Protein AF-A0A8C4ZPI9-F1 (afdb_monomer)

Radius of gyration: 25.94 Å; Cα contacts (8 Å, |Δi|>4): 69; chains: 1; bounding box: 69×65×56 Å

Secondary structure (DSSP, 8-state):
---------------------------------HHHHHHHHHHHHHHHHHHHHHHHHHTT------------HHHHHHHHHHHHHH-TTT----HHHHHHHHHHTT-TTTS-TTTHHHHHHHHHT--THHHHHHHHHHHHHHHHHHTSPP-HHHHHHHHHHHHHHHHH-

Structure (mmCIF, N/CA/C/O backbone):
data_AF-A0A8C4ZPI9-F1
#
_entry.id   AF-A0A8C4ZPI9-F1
#
loop_
_atom_site.group_PDB
_atom_site.id
_atom_site.type_symbol
_atom_site.label_atom_id
_atom_site.label_alt_id
_atom_site.label_comp_id
_atom_site.label_asym_id
_atom_site.label_entity_id
_atom_site.label_seq_id
_atom_site.pdbx_PDB_ins_code
_atom_site.Cartn_x
_atom_site.Cartn_y
_atom_site.Cartn_z
_atom_site.occupancy
_atom_site.B_iso_or_equiv
_atom_site.auth_seq_id
_atom_site.auth_comp_id
_atom_site.auth_asym_id
_atom_site.auth_atom_id
_atom_site.pdbx_PDB_model_num
ATOM 1 N N . MET A 1 1 ? 50.785 47.739 4.468 1.00 39.62 1 MET A N 1
ATOM 2 C CA . MET A 1 1 ? 50.065 48.642 3.546 1.00 39.62 1 MET A CA 1
ATOM 3 C C . MET A 1 1 ? 48.692 48.016 3.333 1.00 39.62 1 MET A C 1
ATOM 5 O O . MET A 1 1 ? 48.556 47.141 2.500 1.00 39.62 1 MET A O 1
ATOM 9 N N . SER A 1 2 ? 47.737 48.141 4.254 1.00 35.47 2 SER A N 1
ATOM 10 C CA . SER A 1 2 ? 47.011 49.369 4.617 1.00 35.47 2 SER A CA 1
ATOM 11 C C . SER A 1 2 ? 46.510 50.093 3.370 1.00 35.47 2 SER A C 1
ATOM 13 O O . SER A 1 2 ? 47.282 50.813 2.748 1.00 35.47 2 SER A O 1
ATOM 15 N N . SER A 1 3 ? 45.250 49.878 2.986 1.00 37.28 3 SER A N 1
ATOM 16 C CA . SER A 1 3 ? 44.195 50.871 3.236 1.00 37.28 3 SER A CA 1
ATOM 17 C C . SER A 1 3 ? 42.906 50.576 2.458 1.00 37.28 3 SER A C 1
ATOM 19 O O . SER A 1 3 ? 42.863 50.458 1.240 1.00 37.28 3 SER A O 1
ATOM 21 N N . THR A 1 4 ? 41.869 50.477 3.276 1.00 39.00 4 THR A N 1
ATOM 22 C CA . THR A 1 4 ? 40.411 50.488 3.134 1.00 39.00 4 THR A CA 1
ATOM 23 C C . THR A 1 4 ? 39.796 51.657 2.355 1.00 39.00 4 THR A C 1
ATOM 25 O O . THR A 1 4 ? 40.323 52.766 2.407 1.00 39.00 4 THR A O 1
ATOM 28 N N . SER A 1 5 ? 38.573 51.431 1.830 1.00 45.94 5 SER A N 1
ATOM 29 C CA . SER A 1 5 ? 37.376 52.328 1.781 1.00 45.94 5 SER A CA 1
ATOM 30 C C . SER A 1 5 ? 36.630 52.174 0.438 1.00 45.94 5 SER A C 1
ATOM 32 O O . SER A 1 5 ? 37.282 52.014 -0.578 1.00 45.94 5 SER A O 1
ATOM 34 N N . LYS A 1 6 ? 35.297 52.236 0.290 1.00 44.09 6 LYS A N 1
ATOM 35 C CA . LYS A 1 6 ? 34.184 52.720 1.127 1.00 44.09 6 LYS A CA 1
ATOM 36 C C . LYS A 1 6 ? 32.854 52.267 0.468 1.00 44.09 6 LYS A C 1
ATOM 38 O O . LYS A 1 6 ? 32.765 52.393 -0.743 1.00 44.09 6 LYS A O 1
ATOM 43 N N . LYS A 1 7 ? 31.844 51.902 1.287 1.00 39.88 7 LYS A N 1
ATOM 44 C CA . LYS A 1 7 ? 30.442 52.430 1.296 1.00 39.88 7 LYS A CA 1
ATOM 45 C C . LYS A 1 7 ? 29.579 52.174 0.034 1.00 39.88 7 LYS A C 1
ATOM 47 O O . LYS A 1 7 ? 30.006 52.454 -1.067 1.00 39.88 7 LYS A O 1
ATOM 52 N N . GLN A 1 8 ? 28.349 51.654 0.097 1.00 42.94 8 GLN A N 1
ATOM 53 C CA . GLN A 1 8 ? 27.103 52.215 0.668 1.00 42.94 8 GLN A CA 1
ATOM 54 C C . GLN A 1 8 ? 26.006 51.137 0.381 1.00 42.94 8 GLN A C 1
ATOM 56 O O . GLN A 1 8 ? 26.037 50.574 -0.704 1.00 42.94 8 GLN A O 1
ATOM 61 N N . GLN A 1 9 ? 25.196 50.593 1.303 1.00 37.41 9 GLN A N 1
ATOM 62 C CA . GLN A 1 9 ? 24.067 51.128 2.094 1.00 37.41 9 GLN A CA 1
ATOM 63 C C . GLN A 1 9 ? 22.681 51.025 1.403 1.00 37.41 9 GLN A C 1
ATOM 65 O O . GLN A 1 9 ? 22.483 51.610 0.346 1.00 37.41 9 GLN A O 1
ATOM 70 N N . GLY A 1 10 ? 21.724 50.379 2.097 1.00 30.84 10 GLY A N 1
ATOM 71 C CA . GLY A 1 10 ? 20.257 50.476 1.917 1.00 30.84 10 GLY A CA 1
ATOM 72 C C . GLY A 1 10 ? 19.647 49.552 0.851 1.00 30.84 10 GLY A C 1
ATOM 73 O O . GLY A 1 10 ? 20.313 49.207 -0.109 1.00 30.84 10 GLY A O 1
ATOM 74 N N . ASN A 1 11 ? 18.390 49.112 0.906 1.00 33.81 11 ASN A N 1
ATOM 75 C CA . ASN A 1 11 ? 17.305 49.213 1.881 1.00 33.81 11 ASN A CA 1
ATOM 76 C C . ASN A 1 11 ? 16.241 48.160 1.482 1.00 33.81 11 ASN A C 1
ATOM 78 O O . ASN A 1 11 ? 16.213 47.684 0.350 1.00 33.81 11 ASN A O 1
ATOM 82 N N . VAL A 1 12 ? 15.392 47.812 2.438 1.00 37.06 12 VAL A N 1
ATOM 83 C CA . VAL A 1 12 ? 14.260 46.885 2.376 1.00 37.06 12 VAL A CA 1
ATOM 84 C C . VAL A 1 12 ? 13.116 47.466 1.520 1.00 37.06 12 VAL A C 1
ATOM 86 O O . VAL A 1 12 ? 12.968 48.683 1.449 1.00 37.06 12 VAL A O 1
ATOM 89 N N . GLU A 1 13 ? 12.267 46.576 0.982 1.00 35.03 13 GLU A N 1
ATOM 90 C CA . GLU A 1 13 ? 10.788 46.665 1.035 1.00 35.03 13 GLU A CA 1
ATOM 91 C C . GLU A 1 13 ? 9.986 46.658 -0.299 1.00 35.03 13 GLU A C 1
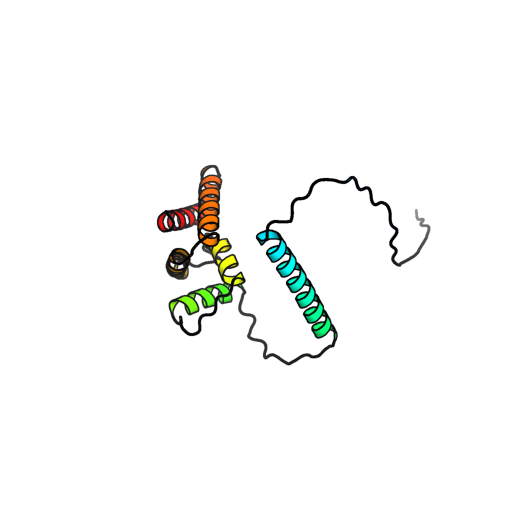ATOM 93 O O . GLU A 1 13 ? 10.049 47.566 -1.116 1.00 35.03 13 GLU A O 1
ATOM 98 N N . SER A 1 14 ? 9.156 45.607 -0.416 1.00 32.19 14 SER A N 1
ATOM 99 C CA . SER A 1 14 ? 7.758 45.551 -0.898 1.00 32.19 14 SER A CA 1
ATOM 100 C C . SER A 1 14 ? 7.319 45.819 -2.353 1.00 32.19 14 SER A C 1
ATOM 102 O O . SER A 1 14 ? 7.443 46.903 -2.898 1.00 32.19 14 SER A O 1
ATOM 104 N N . ARG A 1 15 ? 6.567 44.813 -2.846 1.00 37.69 15 ARG A N 1
ATOM 105 C CA . ARG A 1 15 ? 5.219 44.853 -3.478 1.00 37.69 15 ARG A CA 1
ATOM 106 C C . ARG A 1 15 ? 4.943 45.812 -4.653 1.00 37.69 15 ARG A C 1
ATOM 108 O O . ARG A 1 15 ? 4.785 47.005 -4.448 1.00 37.69 15 ARG A O 1
ATOM 115 N N . ASN A 1 16 ? 4.629 45.231 -5.818 1.00 34.44 16 ASN A N 1
ATOM 116 C CA . ASN A 1 16 ? 3.371 45.384 -6.597 1.00 34.44 16 ASN A CA 1
ATOM 117 C C . ASN A 1 16 ? 3.581 44.760 -7.992 1.00 34.44 16 ASN A C 1
ATOM 119 O O . ASN A 1 16 ? 4.588 45.021 -8.634 1.00 34.44 16 ASN A O 1
ATOM 123 N N . ILE A 1 17 ? 2.809 43.751 -8.409 1.00 44.47 17 ILE A N 1
ATOM 124 C CA . ILE A 1 17 ? 1.539 43.859 -9.164 1.00 44.47 17 ILE A CA 1
ATOM 125 C C . ILE A 1 17 ? 1.607 44.861 -10.329 1.00 44.47 17 ILE A C 1
ATOM 127 O O . ILE A 1 17 ? 1.463 46.056 -10.106 1.00 44.47 17 ILE A O 1
ATOM 131 N N . MET A 1 18 ? 1.716 44.346 -11.561 1.00 42.72 18 MET A N 1
ATOM 132 C CA . MET A 1 18 ? 1.189 44.942 -12.806 1.00 42.72 18 MET A CA 1
ATOM 133 C C . MET A 1 18 ? 1.286 43.851 -13.897 1.00 42.72 18 MET A C 1
ATOM 135 O O . MET A 1 18 ? 2.379 43.414 -14.234 1.00 42.72 18 MET A O 1
ATOM 139 N N . CYS A 1 19 ? 0.204 43.126 -14.189 1.00 32.53 1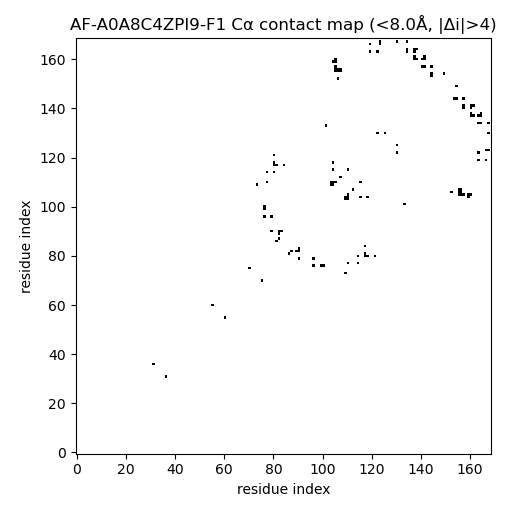9 CYS A N 1
ATOM 140 C CA . CYS A 1 19 ? -0.684 43.339 -15.341 1.00 32.53 19 CYS A CA 1
ATOM 141 C C . CYS A 1 19 ? 0.042 43.359 -16.696 1.00 32.53 19 CYS A C 1
ATOM 143 O O . CYS A 1 19 ? 0.805 44.286 -16.946 1.00 32.53 19 CYS A O 1
ATOM 145 N N . CYS A 1 20 ? -0.252 42.358 -17.539 1.00 29.42 20 CYS A N 1
ATOM 146 C CA . CYS A 1 20 ? -0.268 42.340 -19.014 1.00 29.42 20 CYS A CA 1
ATOM 147 C C . CYS A 1 20 ? -0.056 40.879 -19.465 1.00 29.42 20 CYS A C 1
ATOM 149 O O . CYS A 1 20 ? 0.869 40.242 -18.990 1.00 29.42 20 CYS A O 1
ATOM 151 N N . GLN A 1 21 ? -0.819 40.238 -20.340 1.00 34.59 21 GLN A N 1
ATOM 152 C CA . GLN A 1 21 ? -1.933 40.622 -21.189 1.00 34.59 21 GLN A CA 1
ATOM 153 C C . GLN A 1 21 ? -2.743 39.343 -21.438 1.00 34.59 21 GLN A C 1
ATOM 155 O O . GLN A 1 21 ? -2.190 38.262 -21.626 1.00 34.59 21 GLN A O 1
ATOM 160 N N . VAL A 1 22 ? -4.060 39.502 -21.413 1.00 37.03 22 VAL A N 1
ATOM 161 C CA . VAL A 1 22 ? -5.020 38.593 -22.033 1.00 37.03 22 VAL A CA 1
ATOM 162 C C . VAL A 1 22 ? -4.767 38.584 -23.539 1.00 37.03 22 VAL A C 1
ATOM 164 O O . VAL A 1 22 ? -4.832 39.632 -24.178 1.00 37.03 22 VAL A O 1
ATOM 167 N N . THR A 1 23 ? -4.524 37.406 -24.097 1.00 31.20 23 THR A N 1
ATOM 168 C CA . THR A 1 23 ? -4.734 37.114 -25.515 1.00 31.20 23 THR A CA 1
ATOM 169 C C . THR A 1 23 ? -5.591 35.857 -25.603 1.00 31.20 23 THR A C 1
ATOM 171 O O . THR A 1 23 ? -5.102 34.741 -25.450 1.00 31.20 23 THR A O 1
ATOM 174 N N . GLU A 1 24 ? -6.895 36.053 -25.806 1.00 42.59 24 GLU A N 1
ATOM 175 C CA . GLU A 1 24 ? -7.757 35.028 -26.399 1.00 42.59 24 GLU A CA 1
ATOM 176 C C . GLU A 1 24 ? -7.407 34.891 -27.888 1.00 42.59 24 GLU A C 1
ATOM 178 O O . GLU A 1 24 ? -7.085 35.883 -28.552 1.00 42.59 24 GLU A O 1
ATOM 183 N N . PRO A 1 25 ? -7.502 33.671 -28.430 1.00 38.47 25 PRO A N 1
ATOM 184 C CA . PRO A 1 25 ? -8.555 33.481 -29.415 1.00 38.47 25 PRO A CA 1
ATOM 185 C C . PRO A 1 25 ? -9.445 32.273 -29.109 1.00 38.47 25 PRO A C 1
ATOM 187 O O . PRO A 1 25 ? -9.077 31.335 -28.408 1.00 38.47 25 PRO A O 1
ATOM 190 N N . ALA A 1 26 ? -10.653 32.394 -29.641 1.00 33.56 26 ALA A N 1
ATOM 191 C CA . ALA A 1 26 ? -11.852 31.625 -29.377 1.00 33.56 26 ALA A CA 1
ATOM 192 C C . ALA A 1 26 ? -11.914 30.248 -30.075 1.00 33.56 26 ALA A C 1
ATOM 194 O O . ALA A 1 26 ? -11.200 30.005 -31.044 1.00 33.56 26 ALA A O 1
ATOM 195 N N . GLN A 1 27 ? -12.933 29.479 -29.648 1.00 31.62 27 GLN A N 1
ATOM 196 C CA . GLN A 1 27 ? -13.556 28.287 -30.270 1.00 31.62 27 GLN A CA 1
ATOM 197 C C . GLN A 1 27 ? -12.764 26.983 -30.035 1.00 31.62 27 GLN A C 1
ATOM 199 O O . GLN A 1 27 ? -11.594 26.900 -30.363 1.00 31.62 27 GLN A O 1
ATOM 204 N N . GLU A 1 28 ? -13.279 25.947 -29.372 1.00 31.47 28 GLU A N 1
ATOM 205 C CA . GLU A 1 28 ? -14.561 25.244 -29.526 1.00 31.47 28 GLU A CA 1
ATOM 206 C C . GLU A 1 28 ? -15.025 24.647 -28.179 1.00 31.47 28 GLU A C 1
ATOM 208 O O . GLU A 1 28 ? -14.227 24.389 -27.279 1.00 31.47 28 GLU A O 1
ATOM 213 N N . GLY A 1 29 ? -16.336 24.448 -28.030 1.00 40.41 29 GLY A N 1
ATOM 214 C CA . GLY A 1 29 ? -16.949 23.919 -26.814 1.00 40.41 29 GLY A CA 1
ATOM 215 C C . GLY A 1 29 ? -16.589 22.462 -26.531 1.00 40.41 29 GLY A C 1
ATOM 216 O O . GLY A 1 29 ? -17.125 21.560 -27.164 1.00 40.41 29 GLY A O 1
ATOM 217 N N . GLU A 1 30 ? -15.796 22.235 -25.489 1.00 37.84 30 GLU A N 1
ATOM 218 C CA . GLU A 1 30 ? -15.890 21.016 -24.693 1.00 37.84 30 GLU A CA 1
ATOM 219 C C . GLU A 1 30 ? -16.433 21.422 -23.319 1.00 37.84 30 GLU A C 1
ATOM 221 O O . GLU A 1 30 ? -15.744 22.026 -22.498 1.00 37.84 30 GLU A O 1
ATOM 226 N N . GLU A 1 31 ? -17.723 21.169 -23.091 1.00 43.31 31 GLU A N 1
ATOM 227 C CA . GLU A 1 31 ? -18.285 21.121 -21.743 1.00 43.31 31 GLU A CA 1
ATOM 228 C C . GLU A 1 31 ? -17.385 20.189 -20.913 1.00 43.31 31 GLU A C 1
ATOM 230 O O . GLU A 1 31 ? -17.353 18.997 -21.228 1.00 43.31 31 GLU A O 1
ATOM 235 N N . PRO A 1 32 ? -16.641 20.663 -19.888 1.00 41.03 32 PRO A N 1
ATOM 236 C CA . PRO A 1 32 ? -15.738 19.786 -19.161 1.00 41.03 32 PRO A CA 1
ATOM 237 C C . PRO A 1 32 ? -16.535 18.606 -18.621 1.00 41.03 32 PRO A C 1
ATOM 239 O O . PRO A 1 32 ? -17.563 18.801 -17.953 1.00 41.03 32 PRO A O 1
ATOM 242 N N . ASN A 1 33 ? -16.061 17.401 -18.956 1.00 54.34 33 ASN A N 1
ATOM 243 C CA . ASN A 1 33 ? -16.637 16.122 -18.564 1.00 54.34 33 ASN A CA 1
ATOM 244 C C . ASN A 1 33 ? -17.120 16.213 -17.099 1.00 54.34 33 ASN A C 1
ATOM 246 O O . ASN A 1 33 ? -16.381 16.729 -16.249 1.00 54.34 33 ASN A O 1
ATOM 250 N N . PRO A 1 34 ? -18.341 15.756 -16.754 1.00 53.09 34 PRO A N 1
ATOM 251 C CA . PRO A 1 34 ? -18.882 15.835 -15.393 1.00 53.09 34 PRO A CA 1
ATOM 252 C C . PRO A 1 34 ? -17.921 15.339 -14.297 1.00 53.09 34 PRO A C 1
ATOM 254 O O . PRO A 1 34 ? -18.015 15.768 -13.145 1.00 53.09 34 PRO A O 1
ATOM 257 N N . GLU A 1 35 ? -16.956 14.482 -14.628 1.00 50.09 35 GLU A N 1
ATOM 258 C CA . GLU A 1 35 ? -15.888 14.066 -13.722 1.00 50.09 35 GLU A CA 1
ATOM 259 C C . GLU A 1 35 ? -14.864 15.176 -13.404 1.00 50.09 35 GLU A C 1
ATOM 261 O O . GLU A 1 35 ? -14.505 15.367 -12.238 1.00 50.09 35 GLU A O 1
ATOM 266 N N . GLU A 1 36 ? -14.472 15.991 -14.382 1.00 49.31 36 GLU A N 1
ATOM 267 C CA . GLU A 1 36 ? -13.538 17.110 -14.211 1.00 49.31 36 GLU A CA 1
ATOM 268 C C . GLU A 1 36 ? -14.160 18.272 -13.434 1.00 49.31 36 GLU A C 1
ATOM 270 O O . GLU A 1 36 ? -13.525 18.821 -12.526 1.00 49.31 36 GLU A O 1
ATOM 275 N N . ARG A 1 37 ? -15.444 18.576 -13.681 1.00 52.31 37 ARG A N 1
ATOM 276 C CA . ARG A 1 37 ? -16.207 19.562 -12.891 1.00 52.31 37 ARG A CA 1
ATOM 277 C C . ARG A 1 37 ? -16.281 19.156 -11.416 1.00 52.31 37 ARG A C 1
ATOM 279 O O . ARG A 1 37 ? -16.017 19.978 -10.538 1.00 52.31 37 ARG A O 1
ATOM 286 N N . ARG A 1 38 ? -16.522 17.870 -11.122 1.00 59.88 38 ARG A N 1
ATOM 287 C CA . ARG A 1 38 ? -16.523 17.333 -9.744 1.00 59.88 38 ARG A CA 1
ATOM 288 C C . ARG A 1 38 ? -15.137 17.380 -9.105 1.00 59.88 38 ARG A C 1
ATOM 290 O O . ARG A 1 38 ? -15.021 17.584 -7.895 1.00 59.88 38 ARG A O 1
ATOM 297 N N . VAL A 1 39 ? -14.072 17.178 -9.878 1.00 60.09 39 VAL A N 1
ATOM 298 C CA . VAL A 1 39 ? -12.690 17.281 -9.388 1.00 60.09 39 VAL A CA 1
ATOM 299 C C . VAL A 1 39 ? -12.326 18.734 -9.070 1.00 60.09 39 VAL A C 1
ATOM 301 O O . VAL A 1 39 ? -11.750 18.986 -8.007 1.00 60.09 39 VAL A O 1
ATOM 304 N N . LEU A 1 40 ? -12.692 19.690 -9.925 1.00 49.75 40 LEU A N 1
ATOM 305 C CA . LEU A 1 40 ? -12.471 21.122 -9.703 1.00 49.75 40 LEU A CA 1
ATOM 306 C C . LEU A 1 40 ? -13.265 21.633 -8.496 1.00 49.75 40 LEU A C 1
ATOM 308 O O . LEU A 1 40 ? -12.687 22.267 -7.612 1.00 49.75 40 LEU A O 1
ATOM 312 N N . GLU A 1 41 ? -14.536 21.254 -8.366 1.00 64.38 41 GLU A N 1
ATOM 313 C CA . GLU A 1 41 ? -15.377 21.608 -7.217 1.00 64.38 41 GLU A CA 1
ATOM 314 C C . GLU A 1 41 ? -14.791 21.077 -5.895 1.0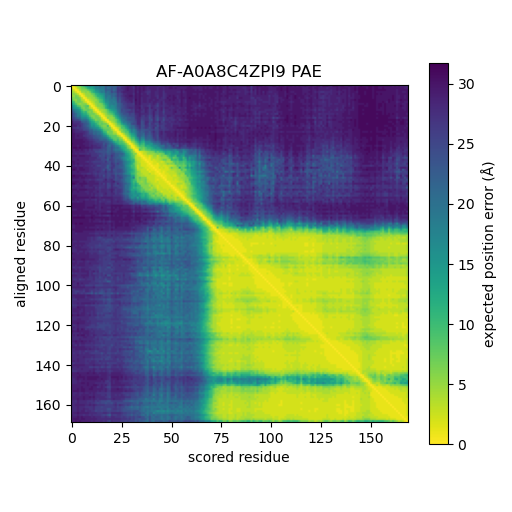0 64.38 41 GLU A C 1
ATOM 316 O O . GLU A 1 41 ? -14.692 21.792 -4.890 1.00 64.38 41 GLU A O 1
ATOM 321 N N . ARG A 1 42 ? -14.295 19.832 -5.896 1.00 61.66 42 ARG A N 1
ATOM 322 C CA . ARG A 1 42 ? -13.606 19.238 -4.737 1.00 61.66 42 ARG A CA 1
ATOM 323 C C . ARG A 1 42 ? -12.299 19.961 -4.406 1.00 61.66 42 ARG A C 1
ATOM 325 O O . ARG A 1 42 ? -11.979 20.095 -3.222 1.00 61.66 42 ARG A O 1
ATOM 332 N N . LYS A 1 43 ? -11.544 20.427 -5.408 1.00 65.69 43 LYS A N 1
ATOM 333 C CA . LYS A 1 43 ? -10.315 21.219 -5.215 1.00 65.69 43 LYS A CA 1
ATOM 334 C C . LYS A 1 43 ? -10.632 22.587 -4.601 1.00 65.69 43 LYS A C 1
ATOM 336 O O . LYS A 1 43 ? -10.025 22.929 -3.588 1.00 65.69 43 LYS A O 1
ATOM 341 N N . LEU A 1 44 ? -11.631 23.302 -5.116 1.00 65.88 44 LEU A N 1
ATOM 342 C CA . LEU A 1 44 ? -12.088 24.600 -4.597 1.00 65.88 44 LEU A CA 1
ATOM 343 C C . LEU A 1 44 ? -12.596 24.497 -3.149 1.00 65.88 44 LEU A C 1
ATOM 345 O O . LEU A 1 44 ? -12.181 25.268 -2.284 1.00 65.88 44 LEU A O 1
ATOM 349 N N . LYS A 1 45 ? -13.385 23.464 -2.825 1.00 69.19 45 LYS A N 1
ATOM 350 C CA . LYS A 1 45 ? -13.838 23.195 -1.446 1.00 69.19 45 LYS A CA 1
ATOM 351 C C . LYS A 1 45 ? -12.680 22.870 -0.497 1.00 69.19 45 LYS A C 1
ATOM 353 O O . LYS A 1 45 ? -12.724 23.210 0.686 1.00 69.19 45 LYS A O 1
ATOM 358 N N . LYS A 1 46 ? -11.631 22.213 -1.001 1.00 66.81 46 LYS A N 1
ATOM 359 C CA . LYS A 1 46 ? -10.420 21.891 -0.233 1.00 66.81 46 LYS A CA 1
ATOM 360 C C . LYS A 1 46 ? -9.556 23.128 0.029 1.00 66.81 46 LYS A C 1
ATOM 362 O O . LYS A 1 46 ? -8.978 23.208 1.110 1.00 66.81 46 LYS A O 1
ATOM 367 N N . ILE A 1 47 ? -9.496 24.071 -0.914 1.00 65.69 47 ILE A N 1
ATOM 368 C CA . ILE A 1 47 ? -8.804 25.360 -0.755 1.00 65.69 47 ILE A CA 1
ATOM 369 C C . ILE A 1 47 ? -9.529 26.211 0.292 1.00 65.69 47 ILE A C 1
ATOM 371 O O . ILE A 1 47 ? -8.916 26.555 1.299 1.00 65.69 47 ILE A O 1
ATOM 375 N N . ARG A 1 48 ? -10.851 26.390 0.163 1.00 65.81 48 ARG A N 1
ATOM 376 C CA . ARG A 1 48 ? -11.653 27.168 1.123 1.00 65.81 48 ARG A CA 1
ATOM 377 C C . ARG A 1 48 ? -11.546 26.633 2.554 1.00 65.81 48 ARG A C 1
ATOM 379 O O . ARG A 1 48 ? -11.278 27.377 3.488 1.00 65.81 48 ARG A O 1
ATOM 386 N N . ARG A 1 49 ? -11.625 25.308 2.726 1.00 69.38 49 ARG A N 1
ATOM 387 C CA . ARG A 1 49 ? -11.471 24.663 4.044 1.00 69.38 49 ARG A CA 1
ATOM 388 C C . ARG A 1 49 ? -10.054 24.799 4.619 1.00 69.38 49 ARG A C 1
ATOM 390 O O . ARG A 1 49 ? -9.874 24.736 5.835 1.00 69.38 49 ARG A O 1
ATOM 397 N N . LYS A 1 50 ? -9.032 24.922 3.763 1.00 74.00 50 LYS A N 1
ATOM 398 C CA . LYS A 1 50 ? -7.642 25.159 4.181 1.00 74.00 50 LYS A CA 1
ATOM 399 C C . LYS A 1 50 ? -7.460 26.605 4.646 1.00 74.00 50 LYS A C 1
ATOM 401 O O . LYS A 1 50 ? -6.779 26.805 5.646 1.00 74.00 50 LYS A O 1
ATOM 406 N N . GLU A 1 51 ? -8.096 27.562 3.977 1.00 66.44 51 GLU A N 1
ATOM 407 C CA . GLU A 1 51 ? -8.087 28.985 4.339 1.00 66.44 51 GLU A CA 1
ATOM 408 C C . GLU A 1 51 ? -8.862 29.252 5.631 1.00 66.44 51 GLU A C 1
ATOM 410 O O . GLU A 1 51 ? -8.313 29.871 6.536 1.00 66.44 51 GLU A O 1
ATOM 415 N N . GLU A 1 52 ? -10.060 28.686 5.794 1.00 65.94 52 GLU A N 1
ATOM 416 C CA . GLU A 1 52 ? -10.838 28.774 7.043 1.00 65.94 52 GLU A CA 1
ATOM 417 C C . GLU A 1 52 ? -10.056 28.184 8.229 1.00 65.94 52 GLU A C 1
ATOM 419 O O . GLU A 1 52 ? -9.959 28.775 9.301 1.00 65.94 52 GLU A O 1
ATOM 424 N N . LYS A 1 53 ? -9.413 27.026 8.032 1.00 66.00 53 LYS A N 1
ATOM 425 C CA . LYS A 1 53 ? -8.584 26.394 9.070 1.00 66.00 53 LYS A CA 1
ATOM 426 C C . LYS A 1 53 ? -7.287 27.165 9.351 1.00 66.00 53 LYS A C 1
ATOM 428 O O . LYS A 1 53 ? -6.741 27.023 10.443 1.00 66.00 53 LYS A O 1
ATOM 433 N N . ALA A 1 54 ? -6.768 27.923 8.386 1.00 65.38 54 ALA A N 1
ATOM 434 C CA . ALA A 1 54 ? -5.616 28.798 8.585 1.00 65.38 54 ALA A CA 1
ATOM 435 C C . ALA A 1 54 ? -6.007 30.059 9.372 1.00 65.38 54 ALA A C 1
ATOM 437 O O . ALA A 1 54 ? -5.282 30.430 10.289 1.00 65.38 54 ALA A O 1
ATOM 438 N N . GLN A 1 55 ? -7.180 30.636 9.094 1.00 61.25 55 GLN A N 1
ATOM 439 C CA . GLN A 1 55 ? -7.728 31.783 9.827 1.00 61.25 55 GLN A CA 1
ATOM 440 C C . GLN A 1 55 ? -8.027 31.426 11.293 1.00 61.25 55 GLN A C 1
ATOM 442 O O . GLN A 1 55 ? -7.510 32.077 12.195 1.00 61.25 55 GLN A O 1
ATOM 447 N N . LEU A 1 56 ? -8.679 30.285 11.548 1.00 60.69 56 LEU A N 1
ATOM 448 C CA . LEU A 1 56 ? -8.938 29.797 12.915 1.00 60.69 56 LEU A CA 1
ATOM 449 C C . LEU A 1 56 ? -7.662 29.483 13.720 1.00 60.69 56 LEU A C 1
ATOM 451 O O . LEU A 1 56 ? -7.685 29.464 14.948 1.00 60.69 56 LEU A O 1
ATOM 455 N N . LYS A 1 57 ? -6.545 29.190 13.040 1.00 59.75 57 LYS A N 1
ATOM 456 C CA . LYS A 1 57 ? -5.232 29.013 13.680 1.00 59.75 57 LYS A CA 1
ATOM 457 C C . LYS A 1 57 ? -4.524 30.341 13.952 1.00 59.75 57 LYS A C 1
ATOM 459 O O . LYS A 1 57 ? -3.727 30.391 14.883 1.00 59.75 57 LYS A O 1
ATOM 464 N N . ALA A 1 58 ? -4.790 31.375 13.155 1.00 58.28 58 ALA A N 1
ATOM 465 C CA . ALA A 1 58 ? -4.249 32.717 13.358 1.00 58.28 58 ALA A CA 1
ATOM 466 C C . ALA A 1 58 ? -4.932 33.441 14.535 1.00 58.28 58 ALA A C 1
ATOM 468 O O . ALA A 1 58 ? -4.284 34.220 15.223 1.00 58.28 58 ALA A O 1
ATOM 469 N N . GLU A 1 59 ? -6.195 33.121 14.831 1.00 56.75 59 GLU A N 1
ATOM 470 C CA . GLU A 1 59 ? -6.994 33.732 15.910 1.00 56.75 59 GLU A CA 1
ATOM 471 C C . GLU A 1 59 ? -6.746 33.144 17.318 1.00 56.75 59 GLU A C 1
ATOM 473 O O . GLU A 1 59 ? -7.533 33.350 18.238 1.00 56.75 59 GLU A O 1
ATOM 478 N N . GLY A 1 60 ? -5.640 32.421 17.527 1.00 54.59 60 GLY A N 1
ATOM 479 C CA . GLY A 1 60 ? -5.084 32.214 18.872 1.00 54.59 60 GLY A CA 1
ATOM 480 C C . GLY A 1 60 ? -5.937 31.421 19.872 1.00 54.59 60 GLY A C 1
ATOM 481 O O . GLY A 1 60 ? -5.704 31.525 21.073 1.00 54.59 60 GLY A O 1
ATOM 482 N N . LYS A 1 61 ? -6.898 30.597 19.433 1.00 47.34 61 LYS A N 1
ATOM 483 C CA . LYS A 1 61 ? -7.643 29.705 20.339 1.00 47.34 61 LYS A CA 1
ATOM 484 C C . LYS A 1 61 ? -6.950 28.348 20.463 1.00 47.34 61 LYS A C 1
ATOM 486 O O . LYS A 1 61 ? -7.320 27.365 19.819 1.00 47.34 61 LYS A O 1
ATOM 491 N N . THR A 1 62 ? -5.918 28.290 21.298 1.00 45.38 62 THR A N 1
ATOM 492 C CA . THR A 1 62 ? -5.289 27.038 21.733 1.00 45.38 62 THR A CA 1
ATOM 493 C C . THR A 1 62 ? -6.245 26.280 22.650 1.00 45.38 62 THR A C 1
ATOM 495 O O . THR A 1 62 ? -6.269 26.490 23.857 1.00 45.38 62 THR A O 1
ATOM 498 N N . VAL A 1 63 ? -7.048 25.381 22.077 1.00 51.16 63 VAL A N 1
ATOM 499 C CA . VAL A 1 63 ? -7.591 24.262 22.853 1.00 51.16 63 VAL A CA 1
ATOM 500 C C . VAL A 1 63 ? -6.415 23.345 23.146 1.00 51.16 63 VAL A C 1
ATOM 502 O O . VAL A 1 63 ? -5.837 22.759 22.226 1.00 51.16 63 VAL A O 1
ATOM 505 N N . GLU A 1 64 ? -6.056 23.271 24.421 1.00 47.53 64 GLU A N 1
ATOM 506 C CA . GLU A 1 64 ? -5.081 22.347 24.979 1.00 47.53 64 GLU A CA 1
ATOM 507 C C . GLU A 1 64 ? -5.523 20.911 24.667 1.00 47.53 64 GLU A C 1
ATOM 509 O O . GLU A 1 64 ? -6.317 20.288 25.367 1.00 47.53 64 GLU A O 1
ATOM 514 N N . LYS A 1 65 ? -5.068 20.390 23.527 1.00 49.06 65 LYS A N 1
ATOM 515 C CA . LYS A 1 65 ? -5.072 18.956 23.285 1.00 49.06 65 LYS A CA 1
ATOM 516 C C . LYS A 1 65 ? -3.831 18.420 23.962 1.00 49.06 65 LYS A C 1
ATOM 518 O O . LYS A 1 65 ? -2.731 18.683 23.479 1.00 49.06 65 LYS A O 1
ATOM 523 N N . VAL A 1 66 ? -4.051 17.678 25.047 1.00 45.19 66 VAL A N 1
ATOM 524 C CA . VAL A 1 66 ? -3.092 16.749 25.653 1.00 45.19 66 VAL A CA 1
ATOM 525 C C . VAL A 1 66 ? -2.255 16.152 24.531 1.00 45.19 66 VAL A C 1
ATOM 527 O O . VAL A 1 66 ? -2.791 15.478 23.649 1.00 45.19 66 VAL A O 1
ATOM 530 N N . ALA A 1 67 ? -0.975 16.513 24.497 1.00 45.78 67 ALA A N 1
ATOM 531 C CA . ALA A 1 67 ? -0.065 16.058 23.468 1.00 45.78 67 ALA A CA 1
ATOM 532 C C . ALA A 1 67 ? 0.088 14.543 23.641 1.00 45.78 67 ALA A C 1
ATOM 534 O O . ALA A 1 67 ? 0.646 14.124 24.656 1.00 45.78 67 ALA A O 1
ATOM 535 N N . PRO A 1 68 ? -0.391 13.701 22.703 1.00 52.12 68 PRO A N 1
ATOM 536 C CA . PRO A 1 68 ? 0.103 12.344 22.685 1.00 52.12 68 PRO A CA 1
ATOM 537 C C . PRO A 1 68 ? 1.597 12.469 22.395 1.00 52.12 68 PRO A C 1
ATOM 539 O O . PRO A 1 68 ? 2.006 13.184 21.471 1.00 52.12 68 PRO A O 1
ATOM 542 N N . GLU A 1 69 ? 2.387 11.837 23.254 1.00 48.38 69 GLU A N 1
ATOM 543 C CA . GLU A 1 69 ? 3.803 11.544 23.077 1.00 48.38 69 GLU A CA 1
ATOM 544 C C . GLU A 1 69 ? 4.128 11.389 21.589 1.00 48.38 69 GLU A C 1
ATOM 546 O O . GLU A 1 69 ? 3.335 10.797 20.859 1.00 48.38 69 GLU A O 1
ATOM 551 N N . LYS A 1 70 ? 5.222 11.993 21.104 1.00 52.28 70 LYS A N 1
ATOM 552 C CA . LYS A 1 70 ? 5.581 12.032 19.674 1.00 52.28 70 LYS A CA 1
ATOM 553 C C . LYS A 1 70 ? 5.770 10.609 19.123 1.00 52.28 70 LYS A C 1
ATOM 555 O O . LYS A 1 70 ? 6.892 10.145 18.949 1.00 52.28 70 LYS A O 1
ATOM 560 N N . VAL A 1 71 ? 4.676 9.915 18.824 1.00 55.97 71 VAL A N 1
ATOM 561 C CA . VAL A 1 71 ? 4.689 8.608 18.185 1.00 55.97 71 VAL A CA 1
ATOM 562 C C . VAL A 1 71 ? 5.235 8.843 16.788 1.00 55.97 71 VAL A C 1
ATOM 564 O O . VAL A 1 71 ? 4.698 9.655 16.028 1.00 55.97 71 VAL A O 1
ATOM 567 N N . LEU A 1 72 ? 6.344 8.173 16.475 1.00 72.06 72 LEU A N 1
ATOM 568 C CA . LEU A 1 72 ? 6.998 8.286 15.178 1.00 72.06 72 LEU A CA 1
ATOM 569 C C . LEU A 1 72 ? 5.969 8.038 14.061 1.00 72.06 72 LEU A C 1
ATOM 571 O O . LEU A 1 72 ? 5.142 7.130 14.194 1.00 72.06 72 LEU A O 1
ATOM 575 N N . PRO A 1 73 ? 5.999 8.806 12.955 1.00 72.56 73 PRO A N 1
ATOM 576 C CA . PRO A 1 73 ? 5.010 8.676 11.891 1.00 72.56 73 PRO A CA 1
ATOM 577 C C . PRO A 1 73 ? 4.838 7.239 11.384 1.00 72.56 73 PRO A C 1
ATOM 579 O O . PRO A 1 73 ? 3.705 6.846 11.122 1.00 72.56 73 PRO A O 1
ATOM 582 N N . SER A 1 74 ? 5.933 6.465 11.314 1.00 77.06 74 SER A N 1
ATOM 583 C CA . SER A 1 74 ? 5.958 5.045 10.933 1.00 77.06 74 SER A CA 1
ATOM 584 C C . SER A 1 74 ? 5.142 4.164 11.876 1.00 77.06 74 SER A C 1
ATOM 586 O O . SER A 1 74 ? 4.289 3.421 11.404 1.00 77.06 74 SER A O 1
ATOM 588 N N . ARG A 1 75 ? 5.319 4.312 13.195 1.00 84.69 75 ARG A N 1
ATOM 589 C CA . ARG A 1 75 ? 4.557 3.560 14.207 1.00 84.69 75 ARG A CA 1
ATOM 590 C C . ARG A 1 75 ? 3.057 3.765 14.036 1.00 84.69 75 ARG A C 1
ATOM 592 O O . ARG A 1 75 ? 2.326 2.799 13.926 1.00 84.69 75 ARG A O 1
ATOM 599 N N . GLN A 1 76 ? 2.615 5.004 13.822 1.00 88.88 76 GLN A N 1
ATOM 600 C CA . GLN A 1 76 ? 1.193 5.288 13.596 1.00 88.88 76 GLN A CA 1
ATOM 601 C C . GLN A 1 76 ? 0.626 4.676 12.297 1.00 88.88 76 GLN A C 1
ATOM 603 O O . GLN A 1 76 ? -0.590 4.533 12.165 1.00 88.88 76 GLN A O 1
ATOM 608 N N . ASN A 1 77 ? 1.469 4.386 11.297 1.00 89.94 77 ASN A N 1
ATOM 609 C CA . ASN A 1 77 ? 1.042 3.664 10.094 1.00 89.94 77 ASN A CA 1
ATOM 610 C C . ASN A 1 77 ? 0.924 2.159 10.353 1.00 89.94 77 ASN A C 1
ATOM 612 O O . ASN A 1 77 ? 0.013 1.533 9.815 1.00 89.94 77 ASN A O 1
ATOM 616 N N . LEU A 1 78 ? 1.813 1.602 11.177 1.00 91.94 78 LEU A N 1
ATOM 617 C CA . LEU A 1 78 ? 1.746 0.206 11.602 1.00 91.94 78 LEU A CA 1
ATOM 618 C C . LEU A 1 78 ? 0.563 -0.015 12.552 1.00 91.94 78 LEU A C 1
ATOM 620 O O . LEU A 1 78 ? -0.230 -0.912 12.309 1.00 91.94 78 LEU A O 1
ATOM 624 N N . ASP A 1 79 ? 0.327 0.885 13.510 1.00 92.88 79 ASP A N 1
ATOM 625 C CA . ASP A 1 79 ? -0.848 0.852 14.394 1.00 92.88 79 ASP A CA 1
ATOM 626 C C . ASP A 1 79 ? -2.163 0.879 13.601 1.00 92.88 79 ASP A C 1
ATOM 628 O O . ASP A 1 79 ? -3.141 0.231 13.965 1.00 92.88 79 ASP A O 1
ATOM 632 N N . TYR A 1 80 ? -2.200 1.620 12.487 1.00 93.94 80 TYR A N 1
ATOM 633 C CA . TYR A 1 80 ? -3.350 1.628 11.580 1.00 93.94 80 TYR A CA 1
ATOM 634 C C . TYR A 1 80 ? -3.594 0.250 10.950 1.00 93.94 80 TYR A C 1
ATOM 636 O O . TYR A 1 80 ? -4.750 -0.155 10.802 1.00 93.94 80 TYR A O 1
ATOM 644 N N . LEU A 1 81 ? -2.525 -0.461 10.588 1.00 93.75 81 LEU A N 1
ATOM 645 C CA . LEU A 1 81 ? -2.594 -1.805 10.026 1.00 93.75 81 LEU A CA 1
ATOM 646 C C . LEU A 1 81 ? -2.978 -2.841 11.095 1.00 93.75 81 LEU A C 1
ATOM 648 O O . LEU A 1 81 ? -3.862 -3.661 10.854 1.00 93.75 81 LEU A O 1
ATOM 652 N N . THR A 1 82 ? -2.409 -2.749 12.296 1.00 93.38 82 THR A N 1
ATOM 653 C CA . THR A 1 82 ? -2.781 -3.586 13.444 1.00 93.38 82 THR A CA 1
ATOM 654 C C . THR A 1 82 ? -4.244 -3.373 13.826 1.00 93.38 82 THR A C 1
ATOM 656 O O . THR A 1 82 ? -4.998 -4.332 13.942 1.00 93.38 82 THR A O 1
ATOM 659 N N . CYS A 1 83 ? -4.706 -2.120 13.905 1.00 94.31 83 CYS A N 1
ATOM 660 C CA . CYS A 1 83 ? -6.110 -1.799 14.162 1.00 94.31 83 CYS A CA 1
ATOM 661 C C . CYS A 1 83 ? -7.033 -2.335 13.062 1.00 94.31 83 CYS A C 1
ATOM 663 O O . CYS A 1 83 ? -8.116 -2.826 13.374 1.00 94.31 83 CYS A O 1
ATOM 665 N N . TRP A 1 84 ? -6.617 -2.276 11.792 1.00 94.81 84 TRP A N 1
ATOM 666 C CA . TRP A 1 84 ? -7.354 -2.914 10.702 1.00 94.81 84 TRP A CA 1
ATOM 667 C C . TRP A 1 84 ? -7.460 -4.424 10.916 1.00 94.81 84 TRP A C 1
ATOM 669 O O . TRP A 1 84 ? -8.535 -4.967 10.707 1.00 94.81 84 TRP A O 1
ATOM 679 N N . ASN A 1 85 ? -6.397 -5.096 11.353 1.00 93.88 85 ASN A N 1
ATOM 680 C CA . ASN A 1 85 ? -6.388 -6.546 11.530 1.00 93.88 85 ASN A CA 1
ATOM 681 C C . ASN A 1 85 ? -7.183 -7.011 12.762 1.00 93.88 85 ASN A C 1
ATOM 683 O O . ASN A 1 85 ? -8.037 -7.886 12.651 1.00 93.88 85 ASN A 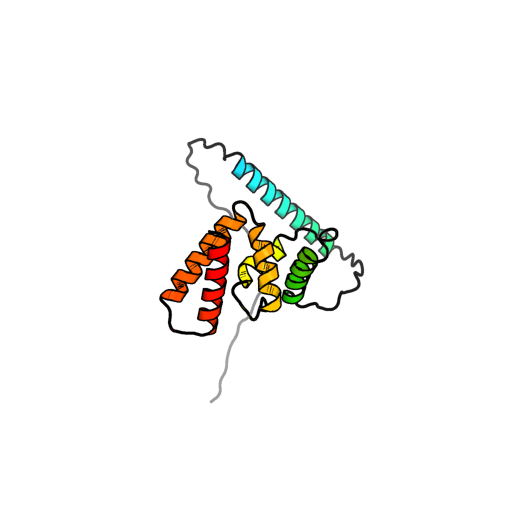O 1
ATOM 687 N N . GLU A 1 86 ? -6.934 -6.397 13.918 1.00 93.38 86 GLU A N 1
ATOM 688 C CA . GLU A 1 86 ? -7.419 -6.856 15.226 1.00 93.38 86 GLU A CA 1
ATOM 689 C C . GLU A 1 86 ? -8.734 -6.196 15.651 1.00 93.38 86 GLU A C 1
ATOM 691 O O . GLU A 1 86 ? -9.564 -6.817 16.310 1.00 93.38 86 GLU A O 1
ATOM 696 N N . ASN A 1 87 ? -8.957 -4.931 15.275 1.00 91.88 87 ASN A N 1
ATOM 697 C CA . ASN A 1 87 ? -10.108 -4.150 15.728 1.00 91.88 87 ASN A CA 1
ATOM 698 C C . ASN A 1 87 ? -10.842 -3.479 14.563 1.00 91.88 87 ASN A C 1
ATOM 700 O O . ASN A 1 87 ? -10.911 -2.252 14.431 1.00 91.88 87 ASN A O 1
ATOM 704 N N . ARG A 1 88 ? -11.455 -4.325 13.732 1.00 89.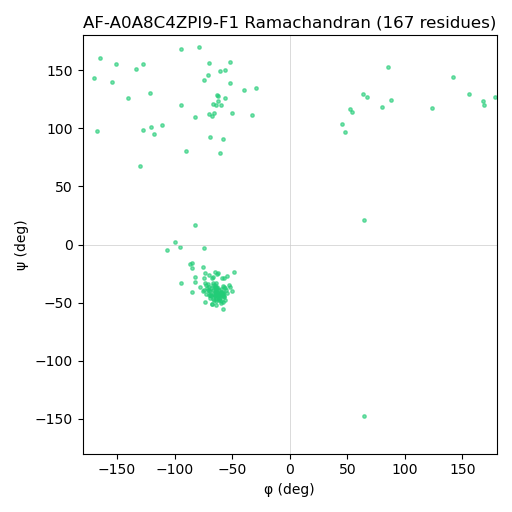75 88 ARG A N 1
ATOM 705 C CA . ARG A 1 88 ? -12.268 -3.928 12.573 1.00 89.75 88 ARG A CA 1
ATOM 706 C C . ARG A 1 88 ? -13.369 -2.923 12.907 1.00 89.75 88 ARG A C 1
ATOM 708 O O . ARG A 1 88 ? -13.667 -2.071 12.078 1.00 89.75 88 ARG A O 1
ATOM 715 N N . ALA A 1 89 ? -13.963 -3.018 14.097 1.00 90.31 89 ALA A N 1
ATOM 716 C CA . ALA A 1 89 ? -15.068 -2.160 14.519 1.00 90.31 89 ALA A CA 1
ATOM 717 C C . ALA A 1 89 ? -14.623 -0.718 14.816 1.00 90.31 89 ALA A C 1
ATOM 719 O O . ALA A 1 89 ? -15.337 0.232 14.495 1.00 90.31 89 ALA A O 1
ATOM 720 N N . ALA A 1 90 ? -13.438 -0.538 15.409 1.00 88.62 90 ALA A N 1
ATOM 721 C CA . ALA A 1 90 ? -12.864 0.782 15.668 1.00 88.62 90 ALA A CA 1
ATOM 722 C C . ALA A 1 90 ? -12.101 1.351 14.460 1.00 88.62 90 ALA A C 1
ATOM 724 O O . ALA A 1 90 ? -11.823 2.557 14.417 1.00 88.62 90 ALA A O 1
ATOM 725 N N . TRP A 1 91 ? -11.765 0.504 13.481 1.00 92.81 91 TRP A N 1
ATOM 726 C CA . TRP A 1 91 ? -10.996 0.900 12.313 1.00 92.81 91 TRP A CA 1
ATOM 727 C C . TRP A 1 91 ? -11.738 1.935 11.468 1.00 92.81 91 TRP A C 1
ATOM 729 O O . TRP A 1 91 ? -12.887 1.771 11.056 1.00 92.81 91 TRP A O 1
ATOM 739 N N . LYS A 1 92 ? -11.036 3.026 11.164 1.00 93.06 92 LYS A N 1
ATOM 740 C CA . LYS A 1 92 ? -11.517 4.082 10.277 1.00 93.06 92 LYS A CA 1
ATOM 741 C C . LYS A 1 92 ? -10.554 4.217 9.124 1.00 93.06 92 LYS A C 1
ATOM 743 O O . LYS A 1 92 ? -9.356 4.375 9.334 1.00 93.06 92 LYS A O 1
ATOM 748 N N . PHE A 1 93 ? -11.087 4.230 7.908 1.00 92.44 93 PHE A N 1
ATOM 749 C CA . PHE A 1 93 ? -10.270 4.399 6.717 1.00 92.44 93 PHE A CA 1
ATOM 750 C C . PHE A 1 93 ? -9.513 5.736 6.746 1.00 92.44 93 PHE A C 1
ATOM 752 O O . PHE A 1 93 ? -10.107 6.818 6.771 1.00 92.44 93 PHE A O 1
ATOM 759 N N . GLN A 1 94 ? -8.182 5.664 6.702 1.00 93.44 94 GLN A N 1
ATOM 760 C CA . GLN A 1 94 ? -7.303 6.827 6.662 1.00 93.44 94 GLN A CA 1
ATOM 761 C C . GLN A 1 94 ? -6.497 6.804 5.365 1.00 93.44 94 GLN A C 1
ATOM 763 O O . GLN A 1 94 ? -5.419 6.220 5.292 1.00 93.44 94 GLN A O 1
ATOM 768 N N . LYS A 1 95 ? -6.989 7.508 4.336 1.00 90.75 95 LYS A N 1
ATOM 769 C CA . LYS A 1 95 ? -6.365 7.536 2.999 1.00 90.75 95 LYS A CA 1
ATOM 770 C C . LYS A 1 95 ? -4.863 7.839 3.023 1.00 90.75 95 LYS A C 1
ATOM 772 O O . LYS A 1 95 ? -4.106 7.247 2.262 1.00 90.75 95 LYS A O 1
ATOM 777 N N . HIS A 1 96 ? -4.423 8.762 3.879 1.00 91.44 96 HIS A N 1
ATOM 778 C CA . HIS A 1 96 ? -3.002 9.101 3.985 1.00 91.44 96 HIS A CA 1
ATOM 779 C C . HIS A 1 96 ? -2.156 7.922 4.493 1.00 91.44 96 HIS A C 1
ATOM 781 O O . HIS A 1 96 ? -1.085 7.689 3.946 1.00 91.44 96 HIS A O 1
ATOM 787 N N . ARG A 1 97 ? -2.673 7.143 5.456 1.00 93.50 97 ARG A N 1
ATOM 788 C CA . ARG A 1 97 ? -2.018 5.932 5.975 1.00 93.50 97 ARG A CA 1
ATOM 789 C C . ARG A 1 97 ? -1.925 4.860 4.900 1.00 93.50 97 ARG A C 1
ATOM 791 O O . ARG A 1 97 ? -0.842 4.357 4.650 1.00 93.50 97 ARG A O 1
ATOM 798 N N . GLN A 1 98 ? -3.026 4.603 4.190 1.00 93.75 98 GLN A N 1
ATOM 799 C CA . GLN A 1 98 ? -3.026 3.694 3.040 1.00 93.75 98 GLN A CA 1
ATOM 800 C C . GLN A 1 98 ? -1.995 4.119 1.986 1.00 93.75 98 GLN A C 1
ATOM 802 O O . GLN A 1 98 ? -1.219 3.299 1.515 1.00 93.75 98 GLN A O 1
ATOM 807 N N . THR A 1 99 ? -1.968 5.407 1.630 1.00 92.38 99 THR A N 1
ATOM 808 C CA . THR A 1 99 ? -1.021 5.923 0.629 1.00 92.38 99 THR A CA 1
ATOM 809 C C . THR A 1 99 ? 0.423 5.709 1.075 1.00 92.38 99 THR A C 1
ATOM 811 O O . THR A 1 99 ? 1.243 5.283 0.269 1.00 92.38 99 THR A O 1
ATOM 814 N N . TRP A 1 100 ? 0.726 5.979 2.348 1.00 94.44 100 TRP A N 1
ATOM 815 C CA . TRP A 1 100 ? 2.054 5.756 2.912 1.00 94.44 100 TRP A CA 1
ATOM 816 C C . TRP A 1 100 ? 2.426 4.269 2.911 1.00 94.44 100 TRP A C 1
ATOM 818 O O . TRP A 1 100 ? 3.510 3.924 2.457 1.00 94.44 100 TRP A O 1
ATOM 828 N N . LEU A 1 101 ? 1.514 3.386 3.332 1.00 94.25 101 LEU A N 1
ATOM 829 C CA . LEU A 1 101 ? 1.739 1.937 3.341 1.00 94.25 101 LEU A CA 1
ATOM 830 C C . LEU A 1 101 ? 2.078 1.422 1.940 1.00 94.25 101 LEU A C 1
ATOM 832 O O . LEU A 1 101 ? 3.116 0.799 1.763 1.00 94.25 101 LEU A O 1
ATOM 836 N N . LEU A 1 102 ? 1.284 1.777 0.925 1.00 92.81 102 LEU A N 1
ATOM 837 C CA . LEU A 1 102 ? 1.531 1.360 -0.462 1.00 92.81 102 LEU A CA 1
ATOM 838 C C . LEU A 1 102 ? 2.846 1.900 -1.043 1.00 92.81 102 LEU A C 1
ATOM 840 O O . LEU A 1 102 ? 3.396 1.325 -1.977 1.00 92.81 102 LEU A O 1
ATOM 844 N N . GLN A 1 103 ? 3.344 3.024 -0.528 1.00 90.75 103 GLN A N 1
ATOM 845 C CA . GLN A 1 103 ? 4.628 3.587 -0.945 1.00 90.75 103 GLN A CA 1
ATOM 846 C C . GLN A 1 103 ? 5.816 2.936 -0.238 1.00 90.75 103 GLN A C 1
ATOM 848 O O . GLN A 1 103 ? 6.902 2.912 -0.806 1.00 90.75 103 GLN A O 1
ATOM 853 N N . GLN A 1 104 ? 5.651 2.503 1.010 1.00 92.31 104 GLN A N 1
ATOM 854 C CA . GLN A 1 104 ? 6.750 2.047 1.866 1.00 92.31 104 GLN A CA 1
ATOM 855 C C . GLN A 1 104 ? 6.775 0.527 2.065 1.00 92.31 104 GLN A C 1
ATOM 857 O O . GLN A 1 104 ? 7.712 0.020 2.662 1.00 92.31 104 GLN A O 1
ATOM 862 N N . MET A 1 105 ? 5.792 -0.213 1.545 1.00 92.56 105 MET A N 1
ATOM 863 C CA . MET A 1 105 ? 5.676 -1.664 1.734 1.00 92.56 105 MET A CA 1
ATOM 864 C C . MET A 1 105 ? 6.872 -2.477 1.242 1.00 92.56 105 MET A C 1
ATOM 866 O O . MET A 1 105 ? 7.153 -3.538 1.788 1.00 92.56 105 MET A O 1
ATOM 870 N N . TYR A 1 106 ? 7.589 -1.985 0.235 1.00 93.12 106 TYR A N 1
ATOM 871 C CA . TYR A 1 106 ? 8.768 -2.666 -0.300 1.00 93.12 106 TYR A CA 1
ATOM 872 C C . TYR A 1 106 ? 9.990 -2.534 0.616 1.00 93.12 106 TYR A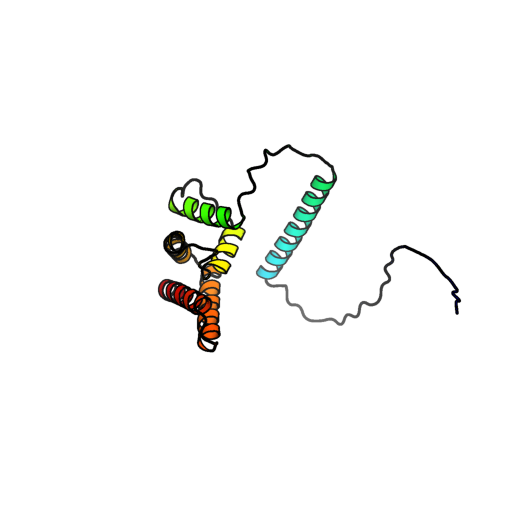 C 1
ATOM 874 O O . TYR A 1 106 ? 10.925 -3.311 0.495 1.00 93.12 106 TYR A O 1
ATOM 882 N N . ASP A 1 107 ? 9.988 -1.560 1.525 1.00 91.38 107 ASP A N 1
ATOM 883 C CA . ASP A 1 107 ? 11.105 -1.252 2.408 1.00 91.38 107 ASP A CA 1
ATOM 884 C C . ASP A 1 107 ? 10.937 -1.970 3.757 1.00 91.38 107 ASP A C 1
ATOM 886 O O . ASP A 1 107 ? 9.945 -1.770 4.471 1.00 91.38 107 ASP A O 1
ATOM 890 N N . SER A 1 108 ? 11.901 -2.825 4.094 1.00 90.06 108 SER A N 1
ATOM 891 C CA . SER A 1 108 ? 11.900 -3.631 5.315 1.00 90.06 108 SER A CA 1
ATOM 892 C C . SER A 1 108 ? 12.195 -2.839 6.580 1.00 90.06 108 SER A C 1
ATOM 894 O O . SER A 1 108 ? 11.703 -3.202 7.648 1.00 90.06 108 SER A O 1
ATOM 896 N N . GLU A 1 109 ? 12.883 -1.703 6.472 1.00 88.69 109 GLU A N 1
ATOM 897 C CA . GLU A 1 109 ? 13.101 -0.804 7.603 1.00 88.69 109 GLU A CA 1
ATOM 898 C C . GLU A 1 109 ? 11.827 -0.034 7.964 1.00 88.69 109 GLU A C 1
ATOM 900 O O . GLU A 1 109 ? 11.589 0.308 9.125 1.00 88.69 109 GLU A O 1
ATOM 905 N N . LYS A 1 110 ? 10.999 0.289 6.963 1.00 89.75 110 LYS A N 1
ATOM 906 C CA . LYS A 1 110 ? 9.747 1.037 7.170 1.00 89.75 110 LYS A CA 1
ATOM 907 C C . LYS A 1 110 ? 8.590 0.133 7.555 1.00 89.75 110 LYS A C 1
ATOM 909 O O . LYS A 1 110 ? 7.775 0.523 8.394 1.00 89.75 110 LYS A O 1
ATOM 914 N N . VAL A 1 111 ? 8.503 -1.029 6.918 1.00 90.88 111 VAL A N 1
ATOM 915 C CA . VAL A 1 111 ? 7.507 -2.060 7.194 1.00 90.88 111 VAL A CA 1
ATOM 916 C C . VAL A 1 111 ? 8.263 -3.325 7.591 1.00 90.88 111 VAL A C 1
ATOM 918 O O . VAL A 1 111 ? 8.762 -4.018 6.702 1.00 90.88 111 VAL A O 1
ATOM 921 N N . PRO A 1 112 ? 8.348 -3.631 8.898 1.00 93.12 112 PRO A N 1
ATOM 922 C CA . PRO A 1 112 ? 8.985 -4.850 9.377 1.00 93.12 112 PRO A CA 1
ATOM 923 C C . PRO A 1 112 ? 8.350 -6.094 8.758 1.00 93.12 112 PRO A C 1
ATOM 925 O O . PRO A 1 112 ? 7.148 -6.102 8.473 1.00 93.12 112 PRO A O 1
ATOM 928 N N . ASP A 1 113 ? 9.137 -7.157 8.600 1.00 91.12 113 ASP A N 1
ATOM 929 C CA . ASP A 1 113 ? 8.667 -8.429 8.033 1.00 91.12 113 ASP A CA 1
ATOM 930 C C . ASP A 1 113 ? 7.481 -9.017 8.818 1.00 91.12 113 ASP A C 1
ATOM 932 O O . ASP A 1 113 ? 6.600 -9.630 8.230 1.00 91.12 113 ASP A O 1
ATOM 936 N N . GLU A 1 114 ? 7.377 -8.744 10.121 1.00 92.25 114 GLU A N 1
ATOM 937 C CA . GLU A 1 114 ? 6.244 -9.153 10.966 1.00 92.25 114 GLU A CA 1
ATOM 938 C C . GLU A 1 114 ? 4.908 -8.524 10.532 1.00 92.25 114 GLU A C 1
ATOM 940 O O . GLU A 1 114 ? 3.852 -9.151 10.598 1.00 92.25 114 GLU A O 1
ATOM 945 N N . SER A 1 115 ? 4.943 -7.268 10.077 1.00 91.06 115 SER A N 1
ATOM 946 C CA . SER A 1 115 ? 3.751 -6.529 9.639 1.00 91.06 115 SER A CA 1
ATOM 947 C C . SER A 1 115 ? 3.413 -6.777 8.169 1.00 91.06 115 SER A C 1
ATOM 949 O O . SER A 1 115 ? 2.300 -6.478 7.730 1.00 91.06 115 SER A O 1
ATOM 951 N N . PHE A 1 116 ? 4.360 -7.301 7.391 1.00 94.19 116 PHE A N 1
ATOM 952 C CA . PHE A 1 116 ? 4.214 -7.460 5.949 1.00 94.19 116 PHE A CA 1
ATOM 953 C C . PHE A 1 116 ? 3.099 -8.450 5.551 1.00 94.19 116 PHE A C 1
ATOM 955 O O . PHE A 1 116 ? 2.274 -8.072 4.718 1.00 94.19 116 PHE A O 1
ATOM 962 N N . PRO A 1 117 ? 2.936 -9.633 6.182 1.00 94.62 117 PRO A N 1
ATOM 963 C CA . PRO A 1 117 ? 1.807 -10.524 5.903 1.00 94.62 117 PRO A CA 1
ATOM 964 C C . PRO A 1 117 ? 0.439 -9.869 6.133 1.00 94.62 117 PRO A C 1
ATOM 966 O O . PRO A 1 117 ? -0.474 -10.015 5.323 1.00 94.62 117 PRO A O 1
ATOM 969 N N . VAL A 1 118 ? 0.301 -9.079 7.204 1.00 94.06 118 VAL A N 1
ATOM 970 C CA . VAL A 1 118 ? -0.936 -8.333 7.491 1.00 94.06 118 VAL A CA 1
ATOM 971 C C . VAL A 1 118 ? -1.193 -7.279 6.409 1.00 94.06 118 VAL A C 1
ATOM 973 O O . VAL A 1 118 ? -2.336 -7.044 6.013 1.00 94.06 118 VAL A O 1
ATOM 976 N N . LEU A 1 119 ? -0.130 -6.661 5.892 1.00 94.56 119 LEU A N 1
ATOM 977 C CA . LEU A 1 119 ? -0.214 -5.703 4.797 1.00 94.56 119 LEU A CA 1
ATOM 978 C C . LEU A 1 119 ? -0.618 -6.362 3.475 1.00 94.56 119 LEU A C 1
ATOM 980 O O . LEU A 1 119 ? -1.400 -5.773 2.732 1.00 94.56 119 LEU A O 1
ATOM 984 N N . LEU A 1 120 ? -0.151 -7.578 3.191 1.00 95.00 120 LEU A N 1
ATOM 985 C CA . LEU A 1 120 ? -0.587 -8.340 2.020 1.00 95.00 120 LEU A CA 1
ATOM 986 C C . LEU A 1 120 ? -2.094 -8.626 2.079 1.00 95.00 120 LEU A C 1
ATOM 988 O O . LEU A 1 120 ? -2.805 -8.297 1.133 1.00 95.00 120 LEU A O 1
ATOM 992 N N . LEU A 1 121 ? -2.616 -9.087 3.220 1.00 94.69 121 LEU A N 1
ATOM 993 C CA . LEU A 1 121 ? -4.066 -9.253 3.420 1.00 94.69 121 LEU A CA 1
ATOM 994 C C . LEU A 1 121 ? -4.832 -7.931 3.229 1.00 94.69 121 LEU A C 1
ATOM 996 O O . LEU A 1 121 ? -5.949 -7.900 2.709 1.00 94.69 121 LEU A O 1
ATOM 1000 N N . TYR A 1 122 ? -4.240 -6.806 3.640 1.00 94.25 122 TYR A N 1
ATOM 1001 C CA . TYR A 1 122 ? -4.815 -5.481 3.403 1.00 94.25 122 TYR A CA 1
ATOM 1002 C C . TYR A 1 122 ? -4.878 -5.131 1.911 1.00 94.25 122 TYR A C 1
ATOM 1004 O O . TYR A 1 122 ? -5.871 -4.559 1.452 1.00 94.25 122 TYR A O 1
ATOM 1012 N N . ILE A 1 123 ? -3.828 -5.470 1.161 1.00 93.56 123 ILE A N 1
ATOM 1013 C CA . ILE A 1 123 ? -3.692 -5.224 -0.278 1.00 93.56 123 ILE A CA 1
ATOM 1014 C C . ILE A 1 123 ? -4.649 -6.099 -1.094 1.00 93.56 123 ILE A C 1
ATOM 1016 O O . ILE A 1 123 ? -5.233 -5.610 -2.060 1.00 93.56 123 ILE A O 1
ATOM 1020 N N . GLU A 1 124 ? -4.875 -7.343 -0.677 1.00 93.12 124 GLU A N 1
ATOM 1021 C CA . GLU A 1 124 ? -5.842 -8.258 -1.294 1.00 93.12 124 GLU A CA 1
ATOM 1022 C C . GLU A 1 124 ? -7.253 -7.645 -1.347 1.00 93.12 124 GLU A C 1
ATOM 1024 O O . GLU A 1 124 ? -7.961 -7.743 -2.350 1.00 93.12 124 GLU A O 1
ATOM 1029 N N . GLY A 1 125 ? -7.642 -6.924 -0.292 1.00 89.88 125 GLY A N 1
ATOM 1030 C CA . GLY A 1 125 ? -8.931 -6.237 -0.205 1.00 89.88 125 GLY A CA 1
ATOM 1031 C C . GLY A 1 125 ? -9.054 -4.961 -1.050 1.00 89.88 125 GLY A C 1
ATOM 1032 O O . GLY A 1 125 ? -10.122 -4.337 -1.049 1.00 89.88 125 GLY A O 1
ATOM 1033 N N . LEU A 1 126 ? -7.999 -4.523 -1.748 1.00 91.88 126 LEU A N 1
ATOM 1034 C CA . LEU A 1 126 ? -8.035 -3.311 -2.570 1.00 91.88 126 LEU A CA 1
ATOM 1035 C C . LEU A 1 126 ? -8.823 -3.528 -3.860 1.00 91.88 126 LEU A C 1
ATOM 1037 O O . LEU A 1 126 ? -8.731 -4.557 -4.522 1.00 91.88 126 LEU A O 1
ATOM 1041 N N . ARG A 1 127 ? -9.580 -2.501 -4.252 1.00 88.25 127 ARG A N 1
ATOM 1042 C CA . ARG A 1 127 ? -10.397 -2.511 -5.470 1.00 88.25 127 ARG A CA 1
ATOM 1043 C C . ARG A 1 127 ? -10.217 -1.225 -6.272 1.00 88.25 127 ARG A C 1
ATOM 1045 O O . ARG A 1 127 ? -9.963 -0.159 -5.703 1.00 88.25 127 ARG A O 1
ATOM 1052 N N . GLY A 1 128 ? -10.389 -1.338 -7.588 1.00 91.56 128 GLY A N 1
ATOM 1053 C CA . GLY A 1 128 ? -10.293 -0.234 -8.545 1.00 91.56 128 GLY A CA 1
ATOM 1054 C C . GLY A 1 128 ? -8.892 0.372 -8.627 1.00 91.56 128 GLY A C 1
ATOM 1055 O O . GLY A 1 128 ? -7.898 -0.298 -8.363 1.00 91.56 128 GLY A O 1
ATOM 1056 N N . ALA A 1 129 ? -8.825 1.679 -8.895 1.00 89.94 129 ALA A N 1
ATOM 1057 C CA . ALA A 1 129 ? -7.583 2.384 -9.223 1.00 89.94 129 ALA A CA 1
ATOM 1058 C C . ALA A 1 129 ? -6.437 2.229 -8.204 1.00 89.94 129 ALA A C 1
ATOM 1060 O O . ALA A 1 129 ? -5.269 2.345 -8.566 1.00 89.94 129 ALA A O 1
ATOM 1061 N N . ALA A 1 130 ? -6.737 1.987 -6.921 1.00 87.94 130 ALA A N 1
ATOM 1062 C CA . ALA A 1 130 ? -5.696 1.738 -5.925 1.00 87.94 130 ALA A CA 1
ATOM 1063 C C . ALA A 1 130 ? -4.957 0.414 -6.182 1.00 87.94 130 ALA A C 1
ATOM 1065 O O . ALA A 1 130 ? -3.738 0.369 -6.023 1.00 87.94 130 ALA A O 1
ATOM 1066 N N . ARG A 1 131 ? -5.677 -0.636 -6.602 1.00 92.44 131 ARG A N 1
ATOM 1067 C CA . ARG A 1 131 ? -5.098 -1.931 -6.977 1.00 92.44 131 ARG A CA 1
ATOM 1068 C C . ARG A 1 131 ? -4.277 -1.781 -8.252 1.00 92.44 131 ARG A C 1
ATOM 1070 O O . ARG A 1 131 ? -3.095 -2.106 -8.236 1.00 92.44 131 ARG A O 1
ATOM 1077 N N . ASP A 1 132 ? -4.858 -1.185 -9.290 1.00 92.94 132 ASP A N 1
ATOM 1078 C CA . ASP A 1 132 ? -4.205 -1.038 -10.598 1.00 92.94 132 ASP A CA 1
ATOM 1079 C C . ASP A 1 132 ? -2.904 -0.232 -10.500 1.00 92.94 132 ASP A C 1
ATOM 1081 O O . ASP A 1 132 ? -1.885 -0.598 -11.082 1.00 92.94 132 ASP A O 1
ATOM 1085 N N . LEU A 1 133 ? -2.904 0.848 -9.709 1.00 92.50 133 LEU A N 1
ATOM 1086 C CA . LEU A 1 133 ? -1.703 1.645 -9.459 1.00 92.50 133 LEU A CA 1
ATOM 1087 C C . LEU A 1 133 ? -0.647 0.870 -8.662 1.00 92.50 133 LEU A C 1
ATOM 1089 O O . LEU A 1 133 ? 0.548 1.104 -8.835 1.00 92.50 133 LEU A O 1
ATOM 1093 N N . THR A 1 134 ? -1.078 -0.007 -7.757 1.00 93.25 134 THR A N 1
ATOM 1094 C CA . THR A 1 134 ? -0.166 -0.837 -6.964 1.00 93.25 134 THR A CA 1
ATOM 1095 C C . THR A 1 134 ? 0.533 -1.862 -7.853 1.00 93.25 134 THR A C 1
ATOM 1097 O O . THR A 1 134 ? 1.755 -1.959 -7.780 1.00 93.25 134 THR A O 1
ATOM 1100 N N . VAL A 1 135 ? -0.206 -2.527 -8.751 1.00 94.94 135 VAL A N 1
ATOM 1101 C CA . VAL A 1 135 ? 0.352 -3.444 -9.761 1.00 94.94 135 VAL A CA 1
ATOM 1102 C C . VAL A 1 135 ? 1.359 -2.716 -10.648 1.00 94.94 135 VAL A C 1
ATOM 1104 O O . VAL A 1 135 ? 2.528 -3.085 -10.658 1.00 94.94 135 VAL A O 1
ATOM 1107 N N . GLN A 1 136 ? 0.960 -1.607 -11.280 1.00 94.12 136 GLN A N 1
ATOM 1108 C CA . GLN A 1 136 ? 1.843 -0.827 -12.159 1.00 94.12 136 GLN A CA 1
ATOM 1109 C C . GLN A 1 136 ? 3.146 -0.400 -11.467 1.00 94.12 136 GLN A C 1
ATOM 1111 O O . GLN A 1 136 ? 4.226 -0.450 -12.053 1.00 94.12 136 GLN A O 1
ATOM 1116 N N . LYS A 1 137 ? 3.066 0.027 -10.200 1.00 92.38 137 LYS A N 1
ATOM 1117 C CA . LYS A 1 137 ? 4.253 0.410 -9.425 1.00 92.38 137 LYS A CA 1
ATOM 1118 C C . LYS A 1 137 ? 5.141 -0.778 -9.089 1.00 92.38 137 LYS A C 1
ATOM 1120 O O . LYS A 1 137 ? 6.357 -0.626 -9.122 1.00 92.38 137 LYS A O 1
ATOM 1125 N N . ALA A 1 138 ? 4.554 -1.919 -8.742 1.00 93.94 138 ALA A N 1
ATOM 1126 C CA . ALA A 1 138 ? 5.310 -3.125 -8.441 1.00 93.94 138 ALA A CA 1
ATOM 1127 C C . ALA A 1 138 ? 6.015 -3.662 -9.699 1.00 93.94 138 ALA A C 1
ATOM 1129 O O . ALA A 1 138 ? 7.203 -3.967 -9.637 1.00 93.94 138 ALA A O 1
ATOM 1130 N N . GLU A 1 139 ? 5.343 -3.675 -10.855 1.00 94.56 139 GLU A N 1
ATOM 1131 C CA . GLU A 1 139 ? 5.942 -4.034 -12.151 1.00 94.56 139 GLU A CA 1
ATOM 1132 C C . GLU A 1 139 ? 7.104 -3.107 -12.512 1.00 94.56 139 GLU A C 1
ATOM 1134 O O . GLU A 1 139 ? 8.199 -3.569 -12.840 1.00 94.56 139 GLU A O 1
ATOM 1139 N N . ALA A 1 140 ? 6.888 -1.792 -12.404 1.00 92.69 140 ALA A N 1
ATOM 1140 C CA . ALA A 1 140 ? 7.924 -0.800 -12.665 1.00 92.69 140 ALA A CA 1
ATOM 1141 C C . ALA A 1 140 ? 9.133 -0.986 -11.737 1.00 92.69 140 ALA A C 1
ATOM 1143 O O . ALA A 1 140 ? 10.271 -0.896 -12.196 1.00 92.69 140 ALA A O 1
ATOM 1144 N N . LEU A 1 141 ? 8.897 -1.292 -10.457 1.00 91.94 141 LEU A N 1
ATOM 1145 C CA . LEU A 1 141 ? 9.954 -1.541 -9.481 1.00 91.94 141 LEU A CA 1
ATOM 1146 C C . LEU A 1 141 ? 10.761 -2.789 -9.851 1.00 91.94 141 LEU A C 1
ATOM 1148 O O . LEU A 1 141 ? 11.982 -2.690 -9.965 1.00 91.94 141 LEU A O 1
ATOM 1152 N N . VAL A 1 142 ? 10.103 -3.927 -10.103 1.00 93.06 142 VAL A N 1
ATOM 1153 C CA . VAL A 1 142 ? 10.772 -5.183 -10.493 1.00 93.06 142 VAL A CA 1
ATOM 1154 C C . VAL A 1 142 ? 11.590 -4.997 -11.769 1.00 93.06 142 VAL A C 1
ATOM 1156 O O . VAL A 1 142 ? 12.724 -5.464 -11.832 1.00 93.06 142 VAL A O 1
ATOM 1159 N N . LYS A 1 143 ? 11.054 -4.275 -12.758 1.00 92.38 143 LYS A N 1
ATOM 1160 C CA . LYS A 1 143 ? 11.778 -3.958 -13.992 1.00 92.38 143 LYS A CA 1
ATOM 1161 C C . LYS A 1 143 ? 13.000 -3.079 -13.723 1.00 92.38 143 LYS A C 1
ATOM 1163 O O . LYS A 1 143 ? 14.088 -3.405 -14.173 1.00 92.38 143 LYS A O 1
ATOM 1168 N N . SER A 1 144 ? 12.837 -2.000 -12.956 1.00 89.31 144 SER A N 1
ATOM 1169 C CA . SER A 1 144 ? 13.926 -1.053 -12.681 1.00 89.31 144 SER A CA 1
ATOM 1170 C C . SER A 1 144 ? 15.083 -1.658 -11.884 1.00 89.31 144 SER A C 1
ATOM 1172 O O . SER A 1 144 ? 16.232 -1.301 -12.117 1.00 89.31 144 SER A O 1
ATOM 1174 N N . LEU A 1 145 ? 14.789 -2.580 -10.965 1.00 86.81 145 LEU A N 1
ATOM 1175 C CA . LEU A 1 145 ? 15.802 -3.243 -10.145 1.00 86.81 145 LEU A CA 1
ATOM 1176 C C . LEU A 1 145 ? 16.430 -4.456 -10.837 1.00 86.81 145 LEU A C 1
ATOM 1178 O O . LEU A 1 145 ? 17.517 -4.869 -10.449 1.00 86.81 145 LEU A O 1
ATOM 1182 N N . GLY A 1 146 ? 15.770 -5.026 -11.848 1.00 80.12 146 GLY A N 1
ATOM 1183 C CA . GLY A 1 146 ? 16.321 -6.125 -12.641 1.00 80.12 146 GLY A CA 1
ATOM 1184 C C . 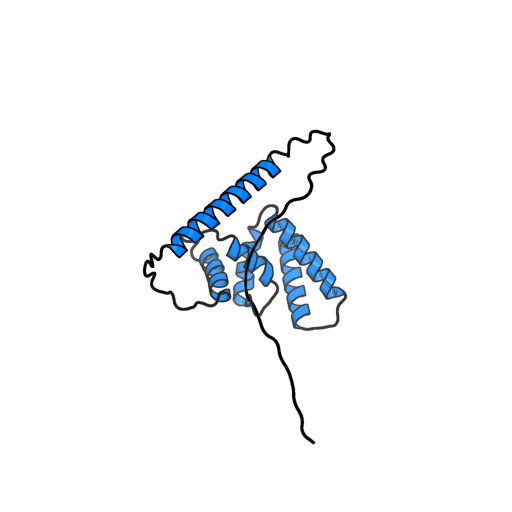GLY A 1 146 ? 17.522 -5.716 -13.500 1.00 80.12 146 GLY A C 1
ATOM 1185 O O . GLY A 1 146 ? 18.400 -6.540 -13.735 1.00 80.12 146 GLY A O 1
ATOM 1186 N N . ASP A 1 147 ? 17.579 -4.446 -13.909 1.00 78.38 147 ASP A N 1
ATOM 1187 C CA . ASP A 1 147 ? 18.633 -3.897 -14.775 1.00 78.38 147 ASP A CA 1
ATOM 1188 C C . ASP A 1 147 ? 19.778 -3.217 -13.986 1.00 78.38 147 ASP A C 1
ATOM 1190 O O . ASP A 1 147 ? 20.734 -2.709 -14.577 1.00 78.38 147 ASP A O 1
ATOM 1194 N N . GLY A 1 148 ? 19.678 -3.160 -12.652 1.00 77.44 148 GLY A N 1
ATOM 1195 C CA . GLY A 1 148 ? 20.593 -2.423 -11.777 1.00 77.44 148 GLY A CA 1
ATOM 1196 C C . GLY A 1 148 ? 21.746 -3.256 -11.191 1.00 77.44 148 GLY A C 1
ATOM 1197 O O . GLY A 1 148 ? 21.738 -4.486 -11.256 1.00 77.44 148 GLY A O 1
ATOM 1198 N N . PRO A 1 149 ? 22.754 -2.600 -10.580 1.00 79.69 149 PRO A N 1
ATOM 1199 C CA . PRO A 1 149 ? 23.796 -3.276 -9.810 1.00 79.69 149 PRO A CA 1
ATOM 1200 C C . PRO A 1 149 ? 23.214 -4.058 -8.628 1.00 79.69 149 PRO A C 1
ATOM 1202 O O . PRO A 1 149 ? 22.222 -3.651 -8.027 1.00 79.69 149 PRO A O 1
ATOM 1205 N N . TRP A 1 150 ? 23.876 -5.152 -8.255 1.00 83.00 150 TRP A N 1
ATOM 1206 C CA . TRP A 1 150 ? 23.480 -5.953 -7.102 1.00 83.00 150 TRP A CA 1
ATOM 1207 C C . TRP A 1 150 ? 23.600 -5.165 -5.792 1.00 83.00 150 TRP A C 1
ATOM 1209 O O . TRP A 1 150 ? 24.695 -4.762 -5.397 1.00 83.00 150 TRP A O 1
ATOM 1219 N N . ASP A 1 151 ? 22.476 -5.018 -5.098 1.00 88.81 151 ASP A N 1
ATOM 1220 C CA . ASP A 1 151 ? 22.368 -4.422 -3.770 1.00 88.81 151 ASP A CA 1
ATOM 1221 C C . ASP A 1 151 ? 21.340 -5.223 -2.944 1.00 88.81 151 ASP A C 1
ATOM 1223 O O . ASP A 1 151 ? 20.211 -5.415 -3.414 1.00 88.81 151 ASP A O 1
ATOM 1227 N N . PRO A 1 152 ? 21.692 -5.719 -1.741 1.00 88.06 152 PRO A N 1
ATOM 1228 C CA . PRO A 1 152 ? 20.786 -6.525 -0.921 1.00 88.06 152 PRO A CA 1
ATOM 1229 C C . PRO A 1 152 ? 19.453 -5.834 -0.602 1.00 88.06 152 PRO A C 1
ATOM 1231 O O . PRO A 1 152 ? 18.406 -6.484 -0.602 1.00 88.06 152 PRO A O 1
ATOM 1234 N N . GLU A 1 153 ? 19.466 -4.518 -0.372 1.00 87.94 153 GLU A N 1
ATOM 1235 C CA . GLU A 1 153 ? 18.256 -3.756 -0.045 1.00 87.94 153 GLU A CA 1
ATOM 1236 C C . GLU A 1 153 ? 17.307 -3.678 -1.250 1.00 87.94 153 GLU A C 1
ATOM 1238 O O . GLU A 1 153 ? 16.099 -3.911 -1.136 1.00 87.94 153 GLU A O 1
ATOM 1243 N N . GLN A 1 154 ? 17.860 -3.418 -2.438 1.00 89.75 154 GLN A N 1
ATOM 1244 C CA . GLN A 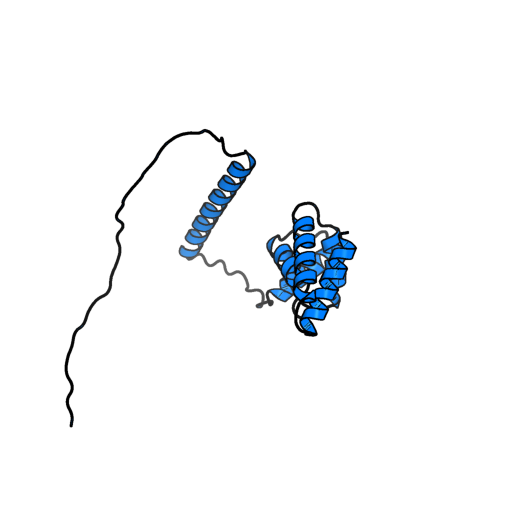1 154 ? 17.123 -3.499 -3.696 1.00 89.75 154 GLN A CA 1
ATOM 1245 C C . GLN A 1 154 ? 16.587 -4.913 -3.925 1.00 89.75 154 GLN A C 1
ATOM 1247 O O . GLN A 1 154 ? 15.403 -5.084 -4.215 1.00 89.75 154 GLN A O 1
ATOM 1252 N N . GLN A 1 155 ? 17.396 -5.950 -3.720 1.00 91.25 155 GLN A N 1
ATOM 1253 C CA . GLN A 1 155 ? 16.939 -7.324 -3.897 1.00 91.25 155 GLN A CA 1
ATOM 1254 C C . GLN A 1 155 ? 15.729 -7.652 -3.007 1.00 91.25 155 GLN A C 1
ATOM 1256 O O . GLN A 1 155 ? 14.756 -8.234 -3.495 1.00 91.25 155 GLN A O 1
ATOM 1261 N N . GLN A 1 156 ? 15.738 -7.221 -1.743 1.00 91.75 156 GLN A N 1
ATOM 1262 C CA . GLN A 1 156 ? 14.601 -7.398 -0.839 1.00 91.75 156 GLN A CA 1
ATOM 1263 C C . GLN A 1 156 ? 13.365 -6.611 -1.306 1.00 91.75 156 GLN A C 1
ATOM 1265 O O . GLN A 1 156 ? 12.258 -7.157 -1.337 1.00 91.75 156 GLN A O 1
ATOM 1270 N N . LYS A 1 157 ? 13.538 -5.357 -1.744 1.00 92.81 157 LYS A N 1
ATOM 1271 C CA . LYS A 1 157 ? 12.458 -4.536 -2.328 1.00 92.81 157 LYS A CA 1
ATOM 1272 C C . LYS A 1 157 ? 11.828 -5.212 -3.546 1.00 92.81 157 LYS A C 1
ATOM 1274 O O . LYS A 1 157 ? 10.602 -5.269 -3.660 1.00 92.81 157 LYS A O 1
ATOM 1279 N N . MET A 1 158 ? 12.655 -5.765 -4.431 1.00 94.06 158 MET A N 1
ATOM 1280 C CA . MET A 1 158 ? 12.214 -6.525 -5.598 1.00 94.06 158 MET A CA 1
ATOM 1281 C C . MET A 1 158 ? 11.468 -7.801 -5.194 1.00 94.06 158 MET A C 1
ATOM 1283 O O . MET A 1 158 ? 10.438 -8.107 -5.793 1.00 94.06 158 MET A O 1
ATOM 1287 N N . GLN A 1 159 ? 11.945 -8.534 -4.185 1.00 94.31 159 GLN A N 1
ATOM 1288 C CA . GLN A 1 159 ? 11.268 -9.731 -3.685 1.00 94.31 159 GLN A CA 1
ATOM 1289 C C . GLN A 1 159 ? 9.862 -9.402 -3.175 1.00 94.31 159 GLN A C 1
ATOM 1291 O O . GLN A 1 159 ? 8.890 -9.991 -3.647 1.00 94.31 159 GLN A O 1
ATOM 1296 N N . ARG A 1 160 ? 9.731 -8.393 -2.310 1.00 95.69 160 ARG A N 1
ATOM 1297 C CA . ARG A 1 160 ? 8.422 -7.946 -1.814 1.00 95.69 160 ARG A CA 1
ATOM 1298 C C . ARG A 1 160 ? 7.501 -7.482 -2.940 1.00 95.69 160 ARG A C 1
ATOM 1300 O O . ARG A 1 160 ? 6.304 -7.749 -2.907 1.00 95.69 160 ARG A O 1
ATOM 1307 N N . ALA A 1 161 ? 8.039 -6.809 -3.957 1.00 95.12 161 ALA A N 1
ATOM 1308 C CA . ALA A 1 161 ? 7.249 -6.411 -5.119 1.00 95.12 161 ALA A CA 1
ATOM 1309 C C . A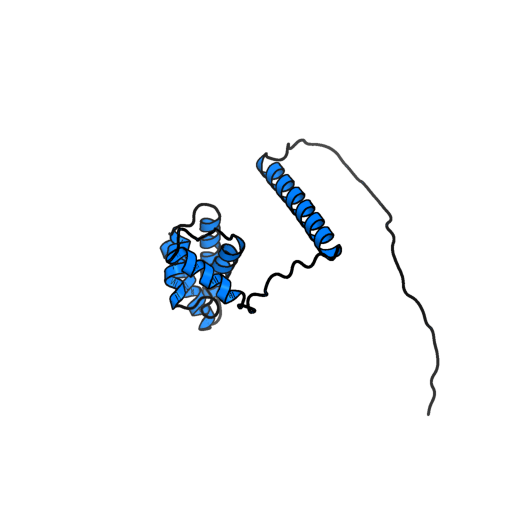LA A 1 161 ? 6.725 -7.610 -5.917 1.00 95.12 161 ALA A C 1
ATOM 1311 O O . ALA A 1 161 ? 5.577 -7.584 -6.353 1.00 95.12 161 ALA A O 1
ATOM 1312 N N . ARG A 1 162 ? 7.512 -8.682 -6.053 1.00 95.56 162 ARG A N 1
ATOM 1313 C CA . ARG A 1 162 ? 7.053 -9.932 -6.678 1.00 95.56 162 ARG A CA 1
ATOM 1314 C C . ARG A 1 162 ? 5.930 -10.594 -5.884 1.00 95.56 162 ARG A C 1
ATOM 1316 O O . ARG A 1 162 ? 4.964 -11.029 -6.496 1.00 95.56 162 ARG A O 1
ATOM 1323 N N . GLU A 1 163 ? 6.015 -10.615 -4.556 1.00 96.00 163 GLU A N 1
ATOM 1324 C CA . GLU A 1 163 ? 4.940 -11.146 -3.703 1.00 96.00 163 GLU A CA 1
ATOM 1325 C C . GLU A 1 163 ? 3.632 -10.363 -3.884 1.00 96.00 163 GLU A C 1
ATOM 1327 O O . GLU A 1 163 ? 2.562 -10.950 -4.041 1.00 96.00 163 GLU A O 1
ATOM 1332 N N . VAL A 1 164 ? 3.717 -9.031 -3.956 1.00 95.06 164 VAL A N 1
ATOM 1333 C CA . VAL A 1 164 ? 2.557 -8.173 -4.240 1.00 95.06 164 VAL A CA 1
ATOM 1334 C C . VAL A 1 164 ? 1.975 -8.453 -5.627 1.00 95.06 164 VAL A C 1
ATOM 1336 O O . VAL A 1 164 ? 0.757 -8.532 -5.765 1.00 95.06 164 VAL A O 1
ATOM 1339 N N . LEU A 1 165 ? 2.814 -8.615 -6.654 1.00 95.44 165 LEU A N 1
ATOM 1340 C CA . LEU A 1 165 ? 2.348 -8.956 -8.002 1.00 95.44 165 LEU A CA 1
ATOM 1341 C C . LEU A 1 165 ? 1.687 -10.327 -8.047 1.00 95.44 165 LEU A C 1
ATOM 1343 O O . LEU A 1 165 ? 0.649 -10.468 -8.675 1.00 95.44 165 LEU A O 1
ATOM 1347 N N . GLN A 1 166 ? 2.243 -11.317 -7.354 1.00 95.12 166 GLN A N 1
ATOM 1348 C CA . GLN A 1 166 ? 1.659 -12.651 -7.283 1.00 95.12 166 GLN A CA 1
ATOM 1349 C C . GLN A 1 166 ? 0.278 -12.635 -6.615 1.00 95.12 166 GLN A C 1
ATOM 1351 O O . GLN A 1 166 ? -0.615 -13.353 -7.051 1.00 95.12 166 GLN A O 1
ATOM 1356 N N . LEU A 1 167 ? 0.089 -11.799 -5.591 1.00 94.12 167 LEU A N 1
ATOM 1357 C CA . LEU A 1 167 ? -1.200 -11.622 -4.919 1.00 94.12 167 LEU A CA 1
ATOM 1358 C C . LEU A 1 167 ? -2.233 -10.877 -5.784 1.00 94.12 167 LEU A C 1
ATOM 1360 O O . LEU A 1 167 ? -3.436 -11.102 -5.660 1.00 94.12 167 LEU A O 1
ATOM 1364 N N . LEU A 1 168 ? -1.775 -9.930 -6.607 1.00 90.12 168 LEU A N 1
ATOM 1365 C CA . LEU A 1 168 ? -2.627 -9.064 -7.427 1.00 90.12 168 LEU A CA 1
ATOM 1366 C C . LEU A 1 168 ? -2.746 -9.511 -8.895 1.00 90.12 168 LEU A C 1
ATOM 1368 O O . LEU A 1 168 ? -3.418 -8.825 -9.674 1.00 90.12 168 LEU A O 1
ATOM 1372 N N . SER A 1 169 ? -2.118 -10.626 -9.264 1.00 83.00 169 SER A N 1
ATOM 1373 C CA . SER A 1 169 ? -2.355 -11.324 -10.530 1.00 83.00 169 SER A CA 1
ATOM 1374 C C . SER A 1 169 ? -3.713 -12.022 -10.539 1.00 83.00 169 SER A C 1
ATOM 1376 O O . SER A 1 169 ? -4.120 -12.400 -11.658 1.00 83.00 169 SER A O 1
#

Nearest PDB structures (foldseek):
  2m9x-assembly1_A  TM=3.751E-01  e=5.329E+00  Homo sapiens
  5wdd-assembly2_B  TM=2.707E-01  e=1.764E+00  Gallus gallus

InterPro domains:
  IPR019327 WKF domain [PF10180] (79-140)

Foldseek 3Di:
DDDDDDDDDDDDDDDDDDDDDDDDDDDDDDPPDPVVVVVVVVVVVVVVVVVVVVVVVVVPPDPDDPDDDCDDPLNVLLVLLVCVVPPVPPRDDDPVSLVVCLVCLLFCVSQPPVSNVSVLVVLLPDDDPSLVVSLVVLVVLLVVLVPDDDDPRSVSSNVSSVVSNVSSD

pLDDT: mean 73.17, std 22.66, range [29.42, 96.0]

Solvent-accessible surface area (backbone atoms only — not comparable to full-atom values): 10772 Å² total; per-residue (Å²): 134,88,86,88,88,79,91,84,86,87,81,88,86,83,91,79,92,79,91,86,78,92,77,84,84,83,90,80,92,70,78,69,54,75,67,55,51,55,50,50,52,53,49,53,55,52,50,52,55,50,51,54,55,48,51,58,61,70,68,69,72,80,75,85,66,82,74,73,72,88,70,51,73,60,56,60,42,49,52,52,52,49,33,50,73,78,35,59,87,79,46,68,94,49,69,69,47,54,55,48,46,75,71,36,61,44,38,57,89,71,37,43,75,85,54,43,64,61,48,50,61,56,55,66,72,50,66,64,70,66,38,57,52,48,47,54,50,30,53,52,47,41,55,59,59,69,78,48,82,94,46,74,69,58,52,50,26,36,50,47,26,48,54,53,43,68,72,73,106

Organism: Gadus morhua (NCBI:txid8049)

Mean predicted aligned error: 17.06 Å

Sequence (169 aa):
MSSTSKKQQGNVESRNIMCCQVTEPAQEGEEPNPEERRVLERKLKKIRRKEEKAQLKAEGKTVEKVAPEKVLPSRQNLDYLTCWNENRAAWKFQKHRQTWLLQQMYDSEKVPDESFPVLLLYIEGLRGAARDLTVQKAEALVKSLGDGPWDPEQQQKMQRAREVLQLLS